Protein AF-A0A0F9B1R6-F1 (afdb_monomer)

Organism: NCBI:txid412755

Solvent-accessible surface area (backbone atoms only — not comparable to full-atom values): 10245 Å² total; per-residue (Å²): 134,84,74,76,74,78,61,72,72,44,78,43,83,47,59,69,90,78,43,87,62,53,92,76,53,67,37,62,63,54,43,52,54,54,55,67,49,44,84,74,48,79,52,75,74,44,50,59,52,44,52,51,50,72,71,63,63,62,44,59,60,48,50,68,72,76,53,74,56,66,50,75,44,54,91,64,83,88,82,88,84,86,86,68,72,47,77,44,60,29,32,85,56,77,46,97,63,19,71,42,69,44,67,56,86,56,74,66,54,77,77,36,82,86,66,76,53,74,61,56,54,69,79,44,67,86,65,64,96,65,85,42,63,68,34,12,24,61,49,71,65,59,54,49,51,34,63,70,61,69,46,46,34,35,39,32,90,88,72,48,73,49,115

Nearest PDB structures (foldseek):
  6qk4-assembly1_B  TM=5.721E-01  e=3.389E-09  Burkholderia pseudomallei
  3czb-assembly3_B  TM=6.725E-01  e=5.995E-08  Caulobacter vibrioides CB15

Radius of gyration: 23.07 Å; Cα contacts (8 Å, |Δi|>4): 172; chains: 1; bounding box: 46×54×56 Å

Sequence (163 aa):
MITPAAAEVHYTVMDFDQLDGWAEDDHAAAFEVFTNTCGDMKDVDWRALCKLAKDGPDPRQFFELFFRPVLMEDGQDALFTGYFEPELDGDLYPSARFQYPIYAMPPEAEEIRPWLTRREILDGEVMRDRGLEIAWVDDPVELFFLQIQGSGRIRLPDGSYLR

Structure (mmCIF, N/CA/C/O backbone):
data_AF-A0A0F9B1R6-F1
#
_entry.id   AF-A0A0F9B1R6-F1
#
loop_
_atom_site.group_PDB
_atom_site.id
_atom_site.type_symbol
_atom_site.label_atom_id
_atom_site.label_alt_id
_atom_site.label_comp_id
_atom_site.label_asym_id
_atom_site.label_entity_id
_atom_site.label_seq_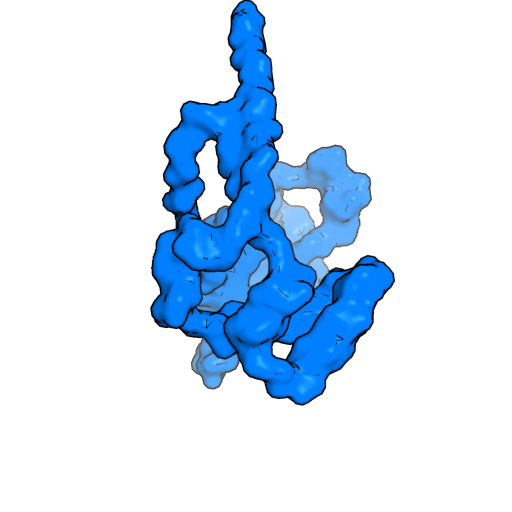id
_atom_site.pdbx_PDB_ins_code
_atom_site.Cartn_x
_atom_site.Cartn_y
_atom_site.Cartn_z
_atom_site.occupancy
_atom_site.B_iso_or_equiv
_atom_site.auth_seq_id
_atom_site.auth_comp_id
_atom_site.auth_asym_id
_atom_site.auth_atom_id
_atom_site.pdbx_PDB_model_num
ATOM 1 N N . MET A 1 1 ? 4.311 38.072 5.234 1.00 39.00 1 MET A N 1
ATOM 2 C CA . MET A 1 1 ? 3.471 36.870 5.080 1.00 39.00 1 MET A CA 1
ATOM 3 C C . MET A 1 1 ? 3.354 36.259 6.459 1.00 39.00 1 MET A C 1
ATOM 5 O O . MET A 1 1 ? 4.386 36.044 7.078 1.00 39.00 1 MET A O 1
ATOM 9 N N . ILE A 1 2 ? 2.140 36.134 6.989 1.00 41.34 2 ILE A N 1
ATOM 10 C CA . ILE A 1 2 ? 1.907 35.550 8.312 1.00 41.34 2 ILE A CA 1
ATOM 11 C C . ILE A 1 2 ? 1.861 34.043 8.087 1.00 41.34 2 ILE A C 1
ATOM 13 O O . ILE A 1 2 ? 0.962 33.561 7.404 1.00 41.34 2 ILE A O 1
ATOM 17 N N . THR A 1 3 ? 2.865 33.321 8.575 1.00 45.66 3 THR A N 1
ATOM 18 C CA . THR A 1 3 ? 2.796 31.864 8.698 1.00 45.66 3 THR A CA 1
ATOM 19 C C . THR A 1 3 ? 1.579 31.562 9.571 1.00 45.66 3 THR A C 1
ATOM 21 O O . THR A 1 3 ? 1.527 32.107 10.678 1.00 45.66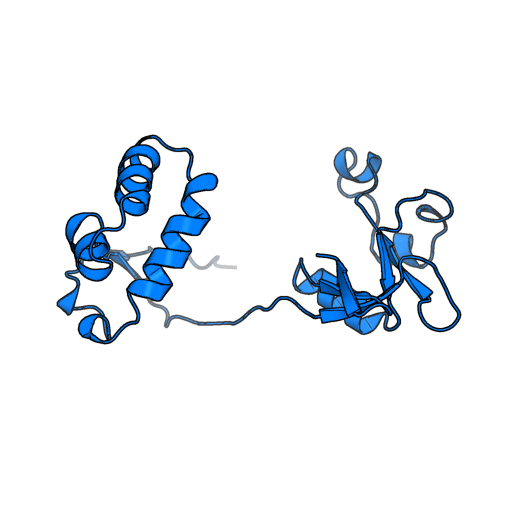 3 THR A O 1
ATOM 24 N N . PRO A 1 4 ? 0.579 30.784 9.121 1.00 51.38 4 PRO A N 1
ATOM 25 C CA . PRO A 1 4 ? -0.444 30.330 10.046 1.00 51.38 4 PRO A CA 1
ATOM 26 C C . PRO A 1 4 ? 0.282 29.558 11.148 1.00 51.38 4 PRO A C 1
ATOM 28 O O . PRO A 1 4 ? 1.113 28.693 10.863 1.00 51.38 4 PRO A O 1
ATOM 31 N N . ALA A 1 5 ? 0.050 29.944 12.402 1.00 58.66 5 ALA A N 1
ATOM 32 C CA . ALA A 1 5 ? 0.453 29.112 13.521 1.00 58.66 5 ALA A CA 1
ATOM 33 C C . ALA A 1 5 ? -0.170 27.733 13.277 1.00 58.66 5 ALA A C 1
ATOM 35 O O . ALA A 1 5 ? -1.358 27.659 12.959 1.00 58.66 5 ALA A O 1
ATOM 36 N N . ALA A 1 6 ? 0.635 26.671 13.341 1.00 61.94 6 ALA A N 1
ATOM 37 C CA . ALA A 1 6 ? 0.091 25.321 13.354 1.00 61.94 6 ALA A CA 1
ATOM 38 C C . ALA A 1 6 ? -0.971 25.282 14.460 1.00 61.94 6 ALA A C 1
ATOM 40 O O . ALA A 1 6 ? -0.685 25.713 15.580 1.00 61.94 6 ALA A O 1
ATOM 41 N N . ALA A 1 7 ? -2.196 24.885 14.120 1.00 66.44 7 ALA A N 1
ATOM 42 C CA . ALA A 1 7 ? -3.252 24.770 15.111 1.00 66.44 7 ALA A CA 1
ATOM 43 C C . ALA A 1 7 ? -2.779 23.816 16.219 1.00 66.44 7 ALA A C 1
ATOM 45 O O . ALA A 1 7 ? -2.149 22.794 15.935 1.00 66.44 7 ALA A O 1
ATOM 46 N N . GLU A 1 8 ? -2.998 24.190 17.480 1.00 82.62 8 GLU A N 1
ATOM 47 C CA . GLU A 1 8 ? -2.668 23.311 18.599 1.00 82.62 8 GLU A CA 1
ATOM 48 C C . GLU A 1 8 ? -3.573 22.079 18.531 1.00 82.62 8 GLU A C 1
ATOM 50 O O . GLU A 1 8 ? -4.794 22.205 18.479 1.00 82.62 8 GLU A O 1
ATOM 55 N N . VAL A 1 9 ? -2.970 20.888 18.512 1.00 91.62 9 VAL A N 1
ATOM 56 C CA . VAL A 1 9 ? -3.726 19.633 18.544 1.00 91.62 9 VAL A CA 1
ATOM 57 C C . VAL A 1 9 ? -4.216 19.404 19.970 1.00 91.62 9 VAL A C 1
ATOM 59 O O . VAL A 1 9 ? -3.416 19.288 20.904 1.00 91.62 9 VAL A O 1
ATOM 62 N N . HIS A 1 10 ? -5.528 19.331 20.136 1.00 94.00 10 HIS A N 1
ATOM 63 C CA . HIS A 1 10 ? -6.201 18.981 21.374 1.00 94.00 10 HIS A CA 1
ATOM 64 C C . HIS A 1 10 ? -6.415 17.468 21.449 1.00 94.00 10 HIS A C 1
ATOM 66 O O . HIS A 1 10 ? -6.787 16.832 20.465 1.00 94.00 10 HIS A O 1
ATOM 72 N N . TYR A 1 11 ? -6.170 16.897 22.631 1.00 95.88 11 TYR A N 1
ATOM 73 C CA . TYR A 1 11 ? -6.288 15.464 22.892 1.00 95.88 11 TYR A CA 1
ATOM 74 C C . TYR A 1 11 ? -7.325 15.224 23.982 1.00 95.88 11 TYR A C 1
ATOM 76 O O . TYR A 1 11 ? -7.177 15.730 25.098 1.00 95.88 11 TYR A O 1
ATOM 84 N N . THR A 1 12 ? -8.325 14.404 23.682 1.00 96.44 12 THR A N 1
ATOM 85 C CA . THR A 1 12 ? -9.379 14.027 24.625 1.00 96.44 12 THR A CA 1
ATOM 86 C C . THR A 1 12 ? -9.395 12.515 24.778 1.00 96.44 12 THR A C 1
ATOM 88 O O . THR A 1 12 ? -9.569 11.780 23.812 1.00 96.44 12 THR A O 1
ATOM 91 N N . VAL A 1 13 ? -9.200 12.037 26.005 1.00 97.19 13 VAL A N 1
ATOM 92 C CA . VAL A 1 13 ? -9.382 10.620 26.337 1.00 97.19 13 VAL A CA 1
ATOM 93 C C . VAL A 1 13 ? -10.871 10.285 26.272 1.00 97.19 13 VAL A C 1
ATOM 95 O O . VAL A 1 13 ? -11.668 10.995 26.883 1.00 97.19 13 VAL A O 1
ATOM 98 N N . MET A 1 14 ? -11.218 9.204 25.576 1.00 97.19 14 MET A N 1
ATOM 99 C CA . MET A 1 14 ? -12.595 8.736 25.414 1.00 97.19 14 MET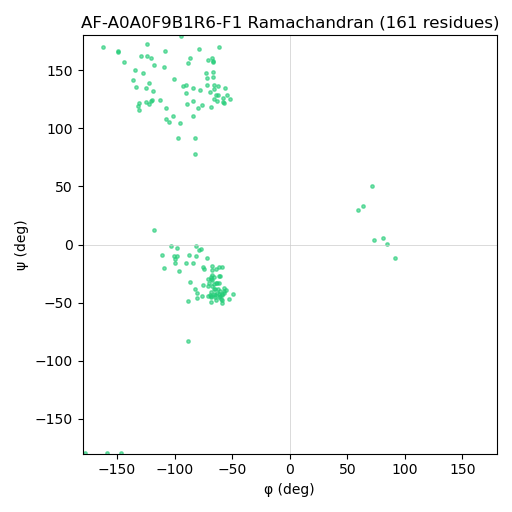 A CA 1
ATOM 100 C C . MET A 1 14 ? -12.780 7.319 25.958 1.00 97.19 14 MET A C 1
ATOM 102 O O . MET A 1 14 ? -11.821 6.553 26.090 1.00 97.19 14 MET A O 1
ATOM 106 N N . ASP A 1 15 ? -14.036 6.981 26.223 1.00 97.31 15 ASP A N 1
ATOM 107 C CA . ASP A 1 15 ? -14.507 5.615 26.409 1.00 97.31 15 ASP A CA 1
ATOM 108 C C . ASP A 1 15 ? -14.924 5.005 25.057 1.00 97.31 15 ASP A C 1
ATOM 110 O O . ASP A 1 15 ? -15.247 5.710 24.099 1.00 97.31 15 ASP A O 1
ATOM 114 N N . PHE A 1 16 ? -14.905 3.674 24.959 1.00 97.56 16 PHE A N 1
ATOM 115 C CA . PHE A 1 16 ? -15.225 2.967 23.712 1.00 97.56 16 PHE A CA 1
ATOM 116 C C . PHE A 1 16 ? -16.686 3.124 23.269 1.00 97.56 16 PHE A C 1
ATOM 118 O O . PHE A 1 16 ? -16.967 3.081 22.077 1.00 97.56 16 PHE A O 1
ATOM 125 N N . ASP A 1 17 ? -17.621 3.342 24.196 1.00 96.31 17 ASP A N 1
ATOM 126 C CA . ASP A 1 17 ? -19.034 3.584 23.873 1.00 96.31 17 ASP A CA 1
ATOM 127 C C . ASP A 1 17 ? -19.289 4.968 23.250 1.00 96.31 17 ASP A C 1
ATOM 129 O O . ASP A 1 17 ? -20.365 5.213 22.704 1.00 96.31 17 ASP A O 1
ATOM 133 N N . GLN A 1 18 ? -18.296 5.859 23.30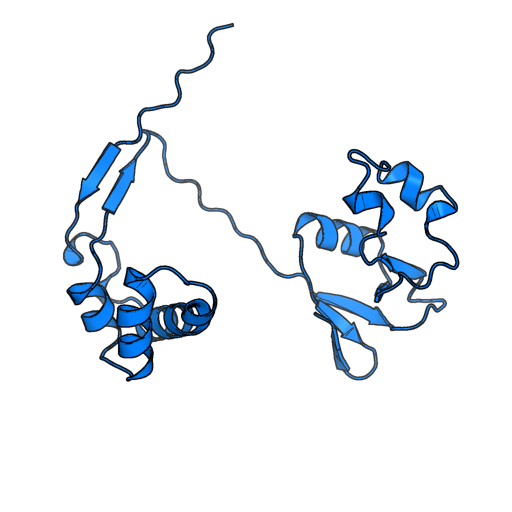0 1.00 97.31 18 GLN A N 1
ATOM 134 C CA . GLN A 1 18 ? -18.328 7.167 22.655 1.00 97.31 18 GLN A CA 1
ATOM 135 C C . GLN A 1 18 ? -17.830 7.119 21.202 1.00 97.31 18 GLN A C 1
ATOM 137 O O . GLN A 1 18 ? -17.926 8.125 20.498 1.00 97.31 18 GLN A O 1
ATOM 142 N N . LEU A 1 19 ? -17.274 5.987 20.756 1.00 96.81 19 LEU A N 1
ATOM 143 C CA . LEU A 1 19 ? -16.851 5.786 19.375 1.00 96.81 19 LEU A CA 1
ATOM 144 C C . LEU A 1 19 ? -18.046 5.352 18.521 1.00 96.81 19 LEU A C 1
ATOM 146 O O . LEU A 1 19 ? -18.692 4.338 18.793 1.00 96.81 19 LEU A O 1
ATOM 150 N N . ASP A 1 20 ? -18.318 6.116 17.467 1.00 95.75 20 ASP A N 1
ATOM 151 C CA . ASP A 1 20 ? -19.395 5.806 16.530 1.00 95.75 20 ASP A CA 1
ATOM 152 C C . ASP A 1 20 ? -19.142 4.462 15.825 1.00 95.75 20 ASP A C 1
ATOM 154 O O . ASP A 1 20 ? -18.055 4.219 15.301 1.00 95.75 20 ASP A O 1
ATOM 158 N N . GLY A 1 21 ? -20.141 3.577 15.847 1.00 97.06 21 GLY A N 1
ATOM 159 C CA . GLY A 1 21 ? -20.079 2.239 15.250 1.00 97.06 21 GLY A CA 1
ATOM 160 C C . GLY A 1 21 ? -19.229 1.200 15.991 1.00 97.06 21 GLY A C 1
ATOM 161 O O . GLY A 1 21 ? -19.119 0.077 15.501 1.00 97.06 21 GLY A O 1
ATOM 162 N N . TRP A 1 22 ? -18.651 1.517 17.162 1.00 97.94 22 TRP A N 1
ATOM 163 C CA . TRP A 1 22 ? -17.781 0.570 17.878 1.00 97.94 22 TRP A CA 1
ATOM 164 C C . TRP A 1 22 ? -18.471 -0.752 18.189 1.00 97.94 22 TRP A C 1
ATOM 166 O O . TRP A 1 22 ? -17.867 -1.801 18.040 1.00 97.94 22 TRP A O 1
ATOM 176 N N . ALA A 1 23 ? -19.733 -0.746 18.621 1.00 97.25 23 ALA A N 1
ATOM 177 C CA . ALA A 1 23 ? -20.393 -1.982 19.032 1.00 97.25 23 ALA A CA 1
ATOM 178 C C . ALA A 1 23 ? -20.643 -2.955 17.864 1.00 97.25 23 ALA A C 1
ATOM 180 O O . ALA A 1 23 ? -20.732 -4.163 18.101 1.00 97.25 23 ALA A O 1
ATOM 181 N N . GLU A 1 24 ? -20.753 -2.431 16.643 1.00 97.75 24 GLU A N 1
ATOM 182 C CA . GLU A 1 24 ? -21.100 -3.148 15.417 1.00 97.75 24 GLU A CA 1
ATOM 183 C C . GLU A 1 24 ? -19.891 -3.499 14.534 1.00 97.75 24 GLU A C 1
ATOM 185 O O . GLU A 1 24 ? -20.057 -4.253 13.574 1.00 97.75 24 GLU A O 1
ATOM 190 N N . ASP A 1 25 ? -18.701 -2.971 14.836 1.00 97.75 25 ASP A N 1
ATOM 191 C CA . ASP A 1 25 ? -17.508 -3.137 14.001 1.00 97.75 25 ASP A CA 1
ATOM 192 C C . ASP A 1 25 ? -16.990 -4.592 13.948 1.00 97.75 25 ASP A C 1
ATOM 194 O O . ASP A 1 25 ? -17.210 -5.412 14.853 1.00 97.75 25 ASP A O 1
ATOM 198 N N . ASP A 1 26 ? -16.246 -4.920 12.889 1.00 98.31 26 ASP A N 1
ATOM 19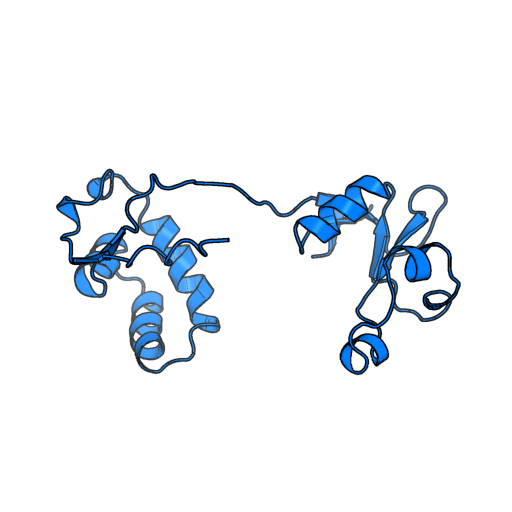9 C CA . ASP A 1 26 ? -15.582 -6.215 12.725 1.00 98.31 26 ASP A CA 1
ATOM 200 C C . ASP A 1 26 ? -14.249 -6.246 13.485 1.00 98.31 26 ASP A C 1
ATOM 202 O O . ASP A 1 26 ? -13.145 -6.144 12.940 1.00 98.31 26 ASP A O 1
ATOM 206 N N . HIS A 1 27 ? -14.362 -6.431 14.797 1.00 98.50 27 HIS A N 1
ATOM 207 C CA . HIS A 1 27 ? -13.208 -6.521 15.683 1.00 98.50 27 HIS A CA 1
ATOM 208 C C . HIS A 1 27 ? -12.301 -7.705 15.338 1.00 98.50 27 HIS A C 1
ATOM 210 O O . HIS A 1 27 ? -11.104 -7.646 15.617 1.00 98.50 27 HIS A O 1
ATOM 216 N N . ALA A 1 28 ? -12.839 -8.778 14.746 1.00 98.31 28 ALA A N 1
ATOM 217 C CA . ALA A 1 28 ? -12.039 -9.931 14.353 1.00 98.31 28 ALA A CA 1
ATOM 218 C C . ALA A 1 28 ? -11.100 -9.567 13.195 1.00 98.31 28 ALA A C 1
ATOM 220 O O . ALA A 1 28 ? -9.907 -9.865 13.276 1.00 98.31 28 ALA A O 1
ATOM 221 N N . ALA A 1 29 ? -11.600 -8.852 12.182 1.00 98.31 29 ALA A N 1
ATOM 222 C CA . ALA A 1 29 ? -10.776 -8.330 11.094 1.00 98.31 29 ALA A CA 1
ATOM 223 C C . ALA A 1 29 ? -9.711 -7.340 11.602 1.00 98.31 29 ALA A C 1
ATOM 225 O O . ALA A 1 29 ? -8.534 -7.459 11.255 1.00 98.31 29 ALA A O 1
ATOM 226 N N . ALA A 1 30 ? -10.083 -6.402 12.482 1.00 97.88 30 ALA A N 1
ATOM 227 C CA . ALA A 1 30 ? -9.127 -5.465 13.082 1.00 97.88 30 ALA A CA 1
ATOM 228 C C . ALA A 1 30 ? -8.029 -6.187 13.887 1.00 97.88 30 ALA A C 1
ATOM 230 O O . ALA A 1 30 ? -6.848 -5.832 13.825 1.00 97.88 30 ALA A O 1
ATOM 231 N N . PHE A 1 31 ? -8.401 -7.235 14.623 1.00 98.19 31 PHE A N 1
ATOM 232 C CA . PHE A 1 31 ? -7.482 -8.029 15.431 1.00 98.19 31 PHE A CA 1
ATOM 233 C C . PHE A 1 31 ? -6.539 -8.905 14.598 1.00 98.19 31 PHE A C 1
ATOM 235 O O . PHE A 1 31 ? -5.362 -9.048 14.948 1.00 98.19 31 PHE A O 1
ATOM 242 N N . GLU A 1 32 ? -7.012 -9.451 13.476 1.00 98.06 32 GLU A N 1
ATOM 243 C CA . GLU A 1 32 ? -6.160 -10.136 12.501 1.00 98.06 32 GLU A CA 1
ATOM 244 C C . GLU A 1 32 ? -5.078 -9.184 11.973 1.00 98.06 32 GLU A C 1
ATOM 246 O O . GLU A 1 32 ? -3.888 -9.513 12.009 1.00 98.06 32 GLU A O 1
ATOM 251 N N . VAL A 1 33 ? -5.465 -7.967 11.570 1.00 97.06 33 VAL A N 1
ATOM 252 C CA . VAL A 1 33 ? -4.524 -6.933 11.111 1.00 97.06 33 VAL A CA 1
ATOM 253 C C . VAL A 1 33 ? -3.516 -6.574 12.205 1.00 97.06 33 VAL A C 1
ATOM 255 O O . VAL A 1 33 ? -2.314 -6.562 11.941 1.00 97.06 33 VAL A O 1
ATOM 258 N N . PHE A 1 34 ? -3.970 -6.345 13.441 1.00 97.19 34 PHE A N 1
ATOM 259 C CA . PHE A 1 34 ? -3.083 -6.065 14.576 1.00 97.19 34 PHE A CA 1
ATOM 260 C C . PHE A 1 34 ? -2.080 -7.205 14.829 1.00 97.19 34 PHE A C 1
ATOM 262 O O . PHE A 1 34 ? -0.891 -6.980 15.059 1.00 97.19 34 PHE A O 1
ATOM 269 N N . THR A 1 35 ? -2.535 -8.454 14.756 1.00 96.88 35 THR A N 1
ATOM 270 C CA . THR A 1 35 ? -1.672 -9.623 14.967 1.00 96.88 35 THR A CA 1
ATOM 271 C C . THR A 1 35 ? -0.640 -9.772 13.846 1.00 96.88 35 THR A C 1
ATOM 273 O O . THR A 1 35 ? 0.508 -10.138 14.114 1.00 96.88 35 THR A O 1
ATOM 276 N N . ASN A 1 36 ? -1.008 -9.436 12.607 1.00 95.75 36 ASN A N 1
ATOM 277 C CA . ASN A 1 36 ? -0.101 -9.445 11.459 1.00 95.75 36 ASN A CA 1
ATOM 278 C C . ASN A 1 36 ? 1.014 -8.391 11.584 1.00 95.75 36 ASN A C 1
ATOM 280 O O . ASN A 1 36 ? 2.151 -8.665 11.201 1.00 95.75 36 ASN A O 1
ATOM 284 N N . THR A 1 37 ? 0.741 -7.229 12.186 1.00 95.50 37 THR A N 1
ATOM 285 C CA . THR A 1 37 ? 1.742 -6.158 12.378 1.00 95.50 37 THR A CA 1
ATOM 286 C C . THR A 1 37 ? 2.660 -6.378 13.583 1.00 95.50 37 THR A C 1
ATOM 288 O O . THR A 1 37 ? 3.690 -5.716 13.720 1.00 95.50 37 THR A O 1
ATOM 291 N N . CYS A 1 38 ? 2.366 -7.352 14.450 1.00 95.38 38 CYS A N 1
ATOM 292 C CA . CYS A 1 38 ? 3.176 -7.643 15.636 1.00 95.38 38 CYS A CA 1
ATOM 293 C C . CYS A 1 38 ? 4.643 -8.011 15.357 1.00 95.38 38 CYS A C 1
ATOM 295 O O . CYS A 1 38 ? 5.463 -7.957 16.272 1.00 95.38 38 CYS A O 1
ATOM 297 N N . GLY A 1 39 ? 4.992 -8.415 14.130 1.00 91.38 39 GLY A N 1
ATOM 298 C CA . GLY A 1 39 ? 6.389 -8.632 13.730 1.00 91.38 39 GLY A CA 1
ATOM 299 C C . GLY A 1 39 ? 7.214 -7.341 13.649 1.00 91.38 39 GLY A C 1
ATOM 300 O O . GLY A 1 39 ? 8.424 -7.367 13.892 1.00 91.38 39 GLY A O 1
ATOM 301 N N . ASP A 1 40 ? 6.554 -6.216 13.371 1.00 93.81 40 ASP A N 1
ATOM 302 C CA . ASP A 1 40 ? 7.190 -4.921 13.119 1.00 93.81 40 ASP A CA 1
ATOM 303 C C . ASP A 1 40 ? 7.250 -4.035 14.372 1.00 93.81 40 ASP A C 1
ATOM 305 O O . ASP A 1 40 ? 8.131 -3.180 14.498 1.00 93.81 40 ASP A O 1
ATOM 309 N N . MET A 1 41 ? 6.369 -4.279 15.347 1.00 93.56 41 MET A N 1
ATOM 310 C CA . MET A 1 41 ? 6.293 -3.539 16.610 1.00 93.56 41 MET A CA 1
ATOM 311 C C . MET A 1 41 ? 7.315 -4.056 17.637 1.00 93.56 41 MET A C 1
ATOM 313 O O . MET A 1 41 ? 7.066 -4.991 18.400 1.00 93.56 41 MET A O 1
ATOM 317 N N . LYS A 1 42 ? 8.511 -3.455 17.647 1.00 89.62 42 LYS A N 1
ATOM 318 C CA . LYS A 1 42 ? 9.683 -3.978 18.384 1.00 89.62 42 LYS A CA 1
ATOM 319 C C . LYS A 1 42 ? 9.835 -3.483 19.825 1.00 89.62 42 LYS A C 1
ATOM 321 O O . LYS A 1 42 ? 10.613 -4.102 20.573 1.00 89.62 42 LYS A O 1
ATOM 326 N N . ASP A 1 43 ? 9.139 -2.409 20.200 1.00 93.31 43 ASP A N 1
ATOM 327 C CA . ASP A 1 43 ? 9.243 -1.810 21.536 1.00 93.31 43 ASP A CA 1
ATOM 328 C C . ASP A 1 43 ? 8.705 -2.739 22.626 1.00 93.31 43 ASP A C 1
ATOM 330 O O . ASP A 1 43 ? 7.948 -3.679 22.375 1.00 93.31 43 ASP A O 1
ATOM 334 N N . VAL A 1 44 ? 9.152 -2.504 23.861 1.00 89.69 44 VAL A N 1
ATOM 335 C CA . VAL A 1 44 ? 8.930 -3.434 24.975 1.00 89.69 44 VAL A CA 1
ATOM 336 C C . VAL A 1 44 ? 7.447 -3.628 25.295 1.00 89.69 44 VAL A C 1
ATOM 338 O O . VAL A 1 44 ? 7.033 -4.763 25.538 1.00 89.69 44 VAL A O 1
ATOM 341 N N . ASP A 1 45 ? 6.657 -2.557 25.215 1.00 88.56 45 ASP A N 1
ATOM 342 C CA . ASP A 1 45 ? 5.226 -2.570 25.529 1.00 88.56 45 ASP A CA 1
ATOM 343 C C . ASP A 1 45 ? 4.450 -3.443 24.530 1.00 88.56 45 ASP A C 1
ATOM 345 O O . ASP A 1 45 ? 3.595 -4.244 24.916 1.00 88.56 45 ASP A O 1
ATOM 349 N N . TRP A 1 46 ? 4.840 -3.404 23.252 1.00 95.44 46 TRP A N 1
ATOM 350 C CA . TRP A 1 46 ? 4.226 -4.214 22.202 1.00 95.44 46 TRP A CA 1
ATOM 351 C C . TRP A 1 46 ? 4.546 -5.698 22.327 1.00 95.44 46 TRP A C 1
ATOM 353 O O . TRP A 1 46 ? 3.697 -6.525 22.020 1.00 95.44 46 TRP A O 1
ATOM 363 N N . ARG A 1 47 ? 5.731 -6.083 22.819 1.00 92.12 47 ARG A N 1
ATOM 364 C CA . ARG A 1 47 ? 6.117 -7.507 22.903 1.00 92.12 47 ARG A CA 1
ATOM 365 C C . ARG A 1 47 ? 5.174 -8.326 23.777 1.00 92.12 47 ARG A C 1
ATOM 367 O O . ARG A 1 47 ? 4.823 -9.447 23.408 1.00 92.12 47 ARG A O 1
ATOM 374 N N . ALA A 1 48 ? 4.797 -7.792 24.939 1.00 91.69 48 ALA A N 1
ATOM 375 C CA . ALA A 1 48 ? 3.888 -8.476 25.854 1.00 91.69 48 ALA A CA 1
ATOM 376 C C . ALA A 1 48 ? 2.477 -8.563 25.259 1.00 91.69 48 ALA A C 1
ATOM 378 O O . ALA A 1 48 ? 1.877 -9.639 25.248 1.00 91.69 48 ALA A O 1
ATOM 379 N N . LEU A 1 49 ? 1.996 -7.454 24.698 1.00 94.88 49 LEU A N 1
ATOM 380 C CA . LEU A 1 49 ? 0.669 -7.362 24.105 1.00 94.88 49 LEU A CA 1
ATOM 381 C C . LEU A 1 49 ? 0.525 -8.248 22.859 1.00 94.88 49 LEU A C 1
ATOM 383 O O . LEU A 1 49 ? -0.445 -8.984 22.728 1.00 94.88 49 LEU A O 1
ATOM 387 N N . CYS A 1 50 ? 1.535 -8.269 21.994 1.00 96.31 50 CYS A N 1
ATOM 388 C CA . CYS A 1 50 ? 1.585 -9.125 20.813 1.00 96.31 50 CYS A CA 1
ATOM 389 C C . CYS A 1 50 ? 1.708 -10.609 21.138 1.00 96.31 50 CYS A C 1
ATOM 391 O O . CYS A 1 50 ? 1.235 -11.448 20.374 1.00 96.31 50 CYS A O 1
ATOM 393 N N . LYS A 1 51 ? 2.352 -10.959 22.256 1.00 93.75 51 LYS A N 1
ATOM 394 C CA . LYS A 1 51 ? 2.334 -12.340 22.735 1.00 93.75 51 LYS A CA 1
ATOM 395 C C . LYS A 1 51 ? 0.911 -12.745 23.118 1.00 93.75 51 LYS A C 1
ATOM 397 O O . LYS A 1 51 ? 0.463 -13.788 22.666 1.00 93.75 51 LYS A O 1
ATOM 402 N N . LEU A 1 52 ? 0.216 -11.903 23.884 1.00 94.19 52 LEU A N 1
ATOM 403 C CA . LEU A 1 52 ? -1.173 -12.151 24.264 1.00 94.19 52 LEU A CA 1
ATOM 404 C C . LEU A 1 52 ? -2.096 -12.214 23.042 1.00 94.19 52 LEU A C 1
ATOM 406 O O . LEU A 1 52 ? -2.932 -13.104 22.966 1.00 94.19 52 LEU A O 1
ATOM 410 N N . ALA A 1 53 ? -1.926 -11.316 22.070 1.00 96.38 53 ALA A N 1
ATOM 411 C CA . ALA A 1 53 ? -2.729 -11.326 20.850 1.00 96.38 53 ALA A CA 1
ATOM 412 C C . ALA A 1 53 ? -2.617 -12.672 20.104 1.00 96.38 53 ALA A C 1
ATOM 414 O O . ALA A 1 53 ? -3.610 -13.246 19.666 1.00 96.38 53 ALA A O 1
ATOM 415 N N . LYS A 1 54 ? -1.414 -13.254 20.047 1.00 94.88 54 LYS A N 1
ATOM 416 C CA . LYS A 1 54 ? -1.188 -14.566 19.418 1.00 94.88 54 LYS A CA 1
ATOM 417 C C . LYS A 1 54 ? -1.843 -15.740 20.153 1.00 94.88 54 LYS A C 1
ATOM 419 O O . LYS A 1 54 ? -2.024 -16.784 19.534 1.00 94.88 54 LYS A O 1
ATOM 424 N N . ASP A 1 55 ? -2.214 -15.577 21.423 1.00 95.81 55 ASP A N 1
ATOM 425 C CA . ASP A 1 55 ? -2.959 -16.591 22.181 1.00 95.81 55 ASP A CA 1
ATOM 426 C C . ASP A 1 55 ? -4.467 -16.595 21.830 1.00 95.81 55 ASP A C 1
ATOM 428 O O . ASP A 1 55 ? -5.201 -17.471 22.287 1.00 95.81 55 ASP A O 1
ATOM 432 N N . GLY A 1 56 ? -4.929 -15.654 20.994 1.00 95.12 56 GLY A N 1
ATOM 433 C CA . GLY A 1 56 ? -6.291 -15.601 20.450 1.00 95.12 56 GLY A CA 1
ATOM 434 C C . GLY A 1 56 ? -7.397 -15.220 21.450 1.00 95.12 56 GLY A C 1
ATOM 435 O O . GLY A 1 56 ? -8.388 -15.947 21.532 1.00 95.12 56 GLY A O 1
ATOM 436 N N . PRO A 1 57 ? -7.261 -14.127 22.230 1.00 97.56 57 PRO A N 1
ATOM 437 C CA . PRO A 1 57 ? -8.339 -13.601 23.068 1.00 97.56 57 PRO A CA 1
ATOM 438 C C . PRO A 1 57 ? -9.560 -13.160 22.246 1.00 97.56 57 PRO A C 1
ATOM 440 O O . PRO A 1 57 ? -9.498 -13.036 21.024 1.00 97.56 57 PRO A O 1
ATOM 443 N N . ASP A 1 58 ? -10.664 -12.867 22.939 1.00 98.19 58 ASP A N 1
ATOM 444 C CA . ASP A 1 58 ? -11.807 -12.193 22.320 1.00 98.19 58 ASP A CA 1
ATOM 445 C C . ASP A 1 58 ? -11.365 -10.832 21.734 1.00 98.19 58 ASP A C 1
ATOM 447 O O . ASP A 1 58 ? -10.831 -10.005 22.483 1.00 98.19 58 ASP A O 1
ATOM 451 N N . PRO A 1 59 ? -11.557 -10.583 20.422 1.00 98.31 59 PRO A N 1
ATOM 452 C CA . PRO A 1 59 ? -11.026 -9.395 19.756 1.00 98.31 59 PRO A CA 1
ATOM 453 C C . PRO A 1 59 ? -11.511 -8.067 20.339 1.00 98.31 59 PRO A C 1
ATOM 455 O O . PRO A 1 59 ? -10.719 -7.146 20.540 1.00 98.31 59 PRO A O 1
ATOM 458 N N . ARG A 1 60 ? -12.807 -7.964 20.651 1.00 98.25 60 ARG A N 1
ATOM 459 C CA . ARG A 1 60 ? -13.385 -6.735 21.198 1.00 98.25 60 ARG A CA 1
ATOM 460 C C . ARG A 1 60 ? -12.865 -6.471 22.607 1.00 98.25 60 ARG A C 1
ATOM 462 O O . ARG A 1 60 ? -12.363 -5.382 22.877 1.00 98.25 60 ARG A O 1
ATOM 469 N N . GLN A 1 61 ? -12.905 -7.478 23.482 1.00 97.88 61 GLN A N 1
ATOM 470 C CA . GLN A 1 61 ? -12.373 -7.354 24.843 1.00 97.88 61 GLN A CA 1
ATOM 471 C C . GLN A 1 61 ? -10.872 -7.061 24.852 1.00 97.88 61 GLN A C 1
ATOM 473 O O . GLN A 1 61 ? -10.398 -6.349 25.733 1.00 97.88 61 GLN A O 1
ATOM 478 N N . PHE A 1 62 ? -10.111 -7.581 23.887 1.00 98.06 62 PHE A N 1
ATOM 479 C CA . PHE A 1 62 ? -8.692 -7.268 23.758 1.00 98.06 62 PHE A CA 1
ATOM 480 C C . PHE A 1 62 ? -8.466 -5.763 23.571 1.00 98.06 62 PHE A C 1
ATOM 482 O O . PHE A 1 62 ? -7.692 -5.161 24.317 1.00 98.06 62 PHE A O 1
ATOM 489 N N . PHE A 1 63 ? -9.169 -5.128 22.633 1.00 98.19 63 PHE A N 1
ATOM 490 C CA . PHE A 1 63 ? -9.040 -3.684 22.452 1.00 98.19 63 PHE A CA 1
ATOM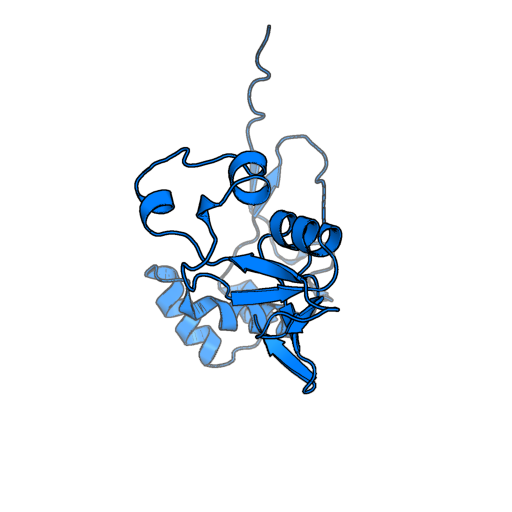 491 C C . PHE A 1 63 ? -9.550 -2.904 23.674 1.00 98.19 63 PHE A C 1
ATOM 493 O O . PHE A 1 63 ? -8.845 -2.016 24.153 1.00 98.19 63 PHE A O 1
ATOM 500 N N . GLU A 1 64 ? -10.699 -3.290 24.241 1.00 98.06 64 GLU A N 1
ATOM 501 C CA . GLU A 1 64 ? -11.296 -2.616 25.406 1.00 98.06 64 GLU A CA 1
ATOM 502 C C . GLU A 1 64 ? -10.424 -2.679 26.674 1.00 98.06 64 GLU A C 1
ATOM 504 O O . GLU A 1 64 ? -10.417 -1.740 27.471 1.00 98.06 64 GLU A O 1
ATOM 509 N N . LEU A 1 65 ? -9.666 -3.765 26.873 1.00 97.00 65 LEU A N 1
ATOM 510 C CA . LEU A 1 65 ? -8.826 -3.955 28.062 1.00 97.00 65 LEU A CA 1
ATOM 511 C C . LEU A 1 65 ? -7.428 -3.341 27.937 1.00 97.00 65 LEU A C 1
ATOM 513 O O . LEU A 1 65 ? -6.856 -2.935 28.952 1.00 97.00 65 LEU A O 1
ATOM 517 N N . PHE A 1 66 ? -6.852 -3.317 26.732 1.00 96.69 66 PHE A N 1
ATOM 518 C CA . PHE A 1 66 ? -5.438 -2.969 26.536 1.00 96.69 66 PHE A CA 1
ATOM 519 C C . PHE A 1 66 ? -5.205 -1.629 25.839 1.00 96.69 66 PHE A C 1
ATOM 521 O O . PHE A 1 66 ? -4.068 -1.157 25.820 1.00 96.69 66 PHE A O 1
ATOM 528 N N . PHE A 1 67 ? -6.252 -0.994 25.310 1.00 97.00 67 PHE A N 1
ATOM 529 C CA . PHE A 1 67 ? -6.155 0.293 24.632 1.00 97.00 67 PHE A CA 1
ATOM 530 C C . PHE A 1 67 ? -7.078 1.326 25.264 1.00 97.00 67 PHE A C 1
ATOM 532 O O . PHE A 1 67 ? -8.007 1.019 26.008 1.00 97.00 67 PHE A O 1
ATOM 539 N N . ARG A 1 68 ? -6.787 2.590 24.967 1.00 97.19 68 ARG A N 1
ATOM 540 C CA . ARG 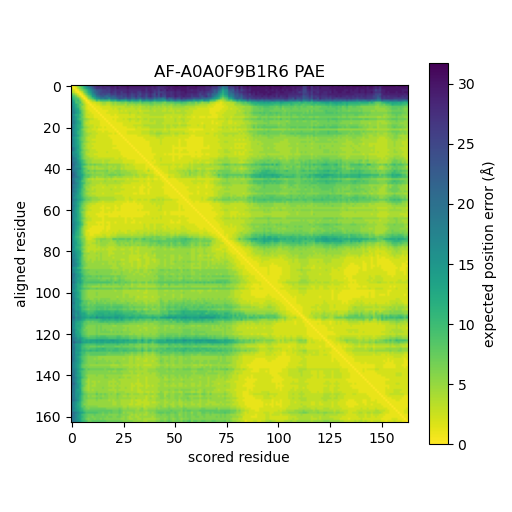A 1 68 ? -7.617 3.721 25.355 1.00 97.19 68 ARG A CA 1
ATOM 541 C C . ARG A 1 68 ? -7.828 4.612 24.137 1.00 97.19 68 ARG A C 1
ATOM 543 O O . ARG A 1 68 ? -6.830 5.107 23.610 1.00 97.19 68 ARG A O 1
ATOM 550 N N . PRO A 1 69 ? -9.074 4.818 23.689 1.00 97.56 69 PRO A N 1
ATOM 551 C CA . PRO A 1 69 ? -9.356 5.740 22.605 1.00 97.56 69 PRO A CA 1
ATOM 552 C C . PRO A 1 69 ? -8.950 7.166 22.987 1.00 97.56 69 PRO A C 1
ATOM 554 O O . PRO A 1 69 ? -9.193 7.628 24.107 1.00 97.56 69 PRO A O 1
ATOM 557 N N . VAL A 1 70 ? -8.308 7.864 22.055 1.00 97.06 70 VAL A N 1
ATOM 558 C CA . VAL A 1 70 ? -7.932 9.271 22.206 1.00 97.06 70 VAL A CA 1
ATOM 559 C C . VAL A 1 70 ? -8.376 10.011 20.954 1.00 97.06 70 VAL A C 1
ATOM 561 O O . VAL A 1 70 ? -7.880 9.735 19.864 1.00 97.06 70 VAL A O 1
ATOM 564 N N . LEU A 1 71 ? -9.302 10.950 21.116 1.00 94.88 71 LEU A N 1
ATOM 565 C CA . LEU A 1 71 ? -9.703 11.876 20.064 1.00 94.88 71 LEU A CA 1
ATOM 566 C C . LEU A 1 71 ? -8.656 12.975 19.924 1.00 94.88 71 LEU A C 1
ATOM 568 O O . LEU A 1 71 ? -8.207 13.544 20.921 1.00 94.88 71 LEU A O 1
ATOM 572 N N . MET A 1 72 ? -8.275 13.247 18.680 1.00 94.19 72 MET A N 1
ATOM 573 C CA . MET A 1 72 ? -7.288 14.252 18.302 1.00 94.19 72 MET A CA 1
ATOM 574 C C . MET A 1 72 ? -7.953 15.275 17.385 1.00 94.19 72 MET A C 1
ATOM 576 O O . MET A 1 72 ? -8.485 14.900 16.343 1.00 94.19 72 MET A O 1
ATOM 580 N N . GLU A 1 73 ? -7.908 16.550 17.759 1.00 94.31 73 GLU A N 1
ATOM 581 C CA . GLU A 1 73 ? -8.589 17.634 17.043 1.00 94.31 73 GLU A CA 1
ATOM 582 C C . GLU A 1 73 ? -7.651 18.825 16.852 1.00 94.31 73 GLU A C 1
ATOM 584 O O . GLU A 1 73 ? -6.976 19.240 17.788 1.00 94.31 73 GLU A O 1
ATOM 589 N N . ASP A 1 74 ? -7.631 19.418 15.661 1.00 93.81 74 ASP A N 1
ATOM 590 C CA . ASP A 1 74 ? -6.870 20.638 15.347 1.00 93.81 74 ASP A CA 1
ATOM 591 C C . ASP A 1 74 ? -7.785 21.809 14.927 1.00 93.81 74 ASP A C 1
ATOM 593 O O . ASP A 1 74 ? -7.332 22.835 14.415 1.00 93.81 74 ASP A O 1
ATOM 597 N N . GLY A 1 75 ? -9.095 21.656 15.147 1.00 91.25 75 GLY A N 1
ATOM 598 C CA . GLY A 1 75 ? -10.122 22.630 14.781 1.00 91.25 75 GLY A CA 1
ATOM 599 C C . GLY A 1 75 ? -10.557 22.591 13.312 1.00 91.25 75 GLY A C 1
ATOM 600 O O . GLY A 1 75 ? -11.344 23.451 12.914 1.00 91.25 75 GLY A O 1
ATOM 601 N N . GLN A 1 76 ? -10.072 21.635 12.510 1.00 92.31 76 GLN A N 1
ATOM 602 C CA . GLN A 1 76 ? -10.530 21.392 11.139 1.00 92.31 76 GLN A CA 1
ATOM 603 C C . GLN A 1 76 ? -11.327 20.085 11.039 1.00 92.31 76 GLN A C 1
ATOM 605 O O . GLN A 1 76 ? -11.112 19.147 11.804 1.00 92.31 76 GLN A O 1
ATOM 610 N N . ASP A 1 77 ? -12.239 20.015 10.066 1.00 91.50 77 ASP A N 1
ATOM 611 C CA . ASP A 1 77 ? -12.939 18.770 9.752 1.00 91.50 77 ASP A CA 1
ATOM 612 C C . ASP A 1 77 ? -11.952 17.728 9.206 1.00 91.50 77 ASP A C 1
ATOM 614 O O . ASP A 1 77 ? -11.105 18.029 8.357 1.00 91.50 77 ASP A O 1
ATOM 618 N N . ALA A 1 78 ? -12.090 16.481 9.658 1.00 91.06 78 ALA A N 1
ATOM 619 C CA . ALA A 1 78 ? -11.245 15.387 9.200 1.00 91.06 78 ALA A CA 1
ATOM 620 C C . ALA A 1 78 ? -11.449 15.110 7.697 1.00 91.06 78 ALA A C 1
ATOM 622 O O . ALA A 1 78 ? -12.569 14.890 7.231 1.00 91.06 78 ALA A O 1
ATOM 623 N N . LEU A 1 79 ? -10.348 15.061 6.940 1.00 93.88 79 LEU A N 1
ATOM 624 C CA . LEU A 1 79 ? -10.340 14.650 5.536 1.00 93.88 79 LEU A CA 1
ATOM 625 C C . LEU A 1 79 ? -9.841 13.209 5.409 1.00 93.88 79 LEU A C 1
ATOM 627 O O . LEU A 1 79 ? -8.651 12.935 5.565 1.00 93.88 79 LEU A O 1
ATOM 631 N N . PHE A 1 80 ? -10.740 12.299 5.045 1.00 94.19 80 PHE A N 1
ATOM 632 C CA . PHE A 1 80 ? -10.385 10.926 4.694 1.00 94.19 80 PHE A CA 1
ATOM 633 C C . PHE A 1 80 ? -10.089 10.815 3.196 1.00 94.19 80 PHE A C 1
ATOM 635 O O . PHE A 1 80 ? -10.872 11.252 2.353 1.00 94.19 80 PHE A O 1
ATOM 642 N N . THR A 1 81 ? -8.951 10.209 2.863 1.00 95.50 81 THR A N 1
ATOM 643 C CA . THR A 1 81 ? -8.549 9.887 1.485 1.00 95.50 81 THR A CA 1
ATOM 644 C C . THR A 1 81 ? -8.270 8.388 1.366 1.00 95.50 81 THR A C 1
ATOM 646 O O . THR A 1 81 ? -8.289 7.673 2.366 1.00 95.50 81 THR A O 1
ATOM 649 N N . GLY A 1 82 ? -8.043 7.895 0.147 1.00 94.75 82 GLY A N 1
ATOM 650 C CA . GLY A 1 82 ? -7.747 6.487 -0.111 1.00 94.75 82 GLY A CA 1
ATOM 651 C C . GLY A 1 82 ? -6.480 6.313 -0.940 1.00 94.75 82 GLY A C 1
ATOM 652 O O . GLY A 1 82 ? -6.178 7.138 -1.802 1.00 94.75 82 GLY A O 1
ATOM 653 N N . TYR A 1 83 ? -5.773 5.216 -0.691 1.00 95.75 83 TYR A N 1
ATOM 654 C CA . TYR A 1 83 ? -4.674 4.713 -1.513 1.00 95.75 83 TYR A CA 1
ATOM 655 C C . TYR A 1 83 ? -4.929 3.235 -1.822 1.00 95.75 83 TYR A C 1
ATOM 657 O O . TYR A 1 83 ? -5.755 2.594 -1.167 1.00 95.75 83 TYR A O 1
ATOM 665 N N . PHE A 1 84 ? -4.251 2.697 -2.832 1.00 95.00 84 PHE A N 1
ATOM 666 C CA . PHE A 1 84 ? -4.376 1.288 -3.198 1.00 95.00 84 PHE A CA 1
ATOM 667 C C . PHE A 1 84 ? -3.073 0.754 -3.790 1.00 95.00 84 PHE A C 1
ATOM 669 O O . PHE A 1 84 ? -2.189 1.517 -4.171 1.00 95.00 84 PHE A O 1
ATOM 676 N N . GLU A 1 85 ? -2.969 -0.570 -3.876 1.00 97.31 85 GLU A N 1
ATOM 677 C CA . GLU A 1 85 ? -1.868 -1.261 -4.544 1.00 97.31 85 GLU A CA 1
ATOM 678 C C . GLU A 1 85 ? -2.297 -1.582 -5.992 1.00 97.31 85 GLU A C 1
ATOM 680 O O . GLU A 1 85 ? -3.138 -2.466 -6.184 1.00 97.31 85 GLU A O 1
ATOM 685 N N . PRO A 1 86 ? -1.811 -0.853 -7.019 1.00 97.12 86 PRO A N 1
ATOM 686 C CA . PRO A 1 86 ? -2.164 -1.111 -8.410 1.00 97.12 86 PRO A CA 1
ATOM 687 C C . PRO A 1 86 ? -1.629 -2.458 -8.893 1.00 97.12 86 PRO A C 1
ATOM 689 O O . PRO A 1 86 ? -0.564 -2.915 -8.480 1.00 97.12 86 PRO A O 1
ATOM 692 N N . GLU A 1 87 ? -2.370 -3.071 -9.811 1.00 97.81 87 GLU A N 1
ATOM 693 C CA . GLU A 1 87 ? -1.987 -4.295 -10.509 1.00 97.81 87 GLU A CA 1
ATOM 694 C C . GLU A 1 87 ? -1.754 -3.976 -11.987 1.00 97.81 87 GLU A C 1
ATOM 696 O O . GLU A 1 87 ? -2.645 -3.423 -12.628 1.00 97.81 87 GLU A O 1
ATOM 701 N N . LEU A 1 88 ? -0.565 -4.297 -12.501 1.00 98.19 88 LEU A N 1
ATOM 702 C CA . LEU A 1 88 ? -0.152 -4.059 -13.888 1.00 98.19 88 LEU A CA 1
ATOM 703 C C . LEU A 1 88 ? 0.139 -5.393 -14.582 1.00 98.19 88 LEU A C 1
ATOM 705 O O . LEU A 1 88 ? 0.538 -6.358 -13.928 1.00 98.19 88 LEU A O 1
ATOM 709 N N . ASP A 1 89 ? 0.019 -5.438 -15.907 1.00 98.44 89 ASP A N 1
ATOM 710 C CA . ASP A 1 89 ? 0.511 -6.566 -16.701 1.00 98.44 89 ASP A CA 1
ATOM 711 C C . ASP A 1 89 ? 2.006 -6.394 -17.011 1.00 98.44 89 ASP A C 1
ATOM 713 O O . ASP A 1 89 ? 2.462 -5.326 -17.427 1.00 98.44 89 ASP A O 1
ATOM 717 N N . GLY A 1 90 ? 2.786 -7.464 -16.845 1.00 98.12 90 GLY A N 1
ATOM 718 C CA . GLY A 1 90 ? 4.216 -7.428 -17.135 1.00 98.12 90 GLY A CA 1
ATOM 719 C C . GLY A 1 90 ? 4.845 -8.792 -17.385 1.00 98.12 90 GLY A C 1
ATOM 720 O O . GLY A 1 90 ? 4.180 -9.823 -17.348 1.00 98.12 90 GLY A O 1
ATOM 721 N N . ASP A 1 91 ? 6.149 -8.786 -17.643 1.00 98.38 91 ASP A N 1
ATOM 722 C CA . ASP A 1 91 ? 6.975 -9.978 -17.851 1.00 98.38 91 ASP A CA 1
ATOM 723 C C . ASP A 1 91 ? 8.373 -9.761 -17.244 1.00 98.38 91 ASP A C 1
ATOM 725 O O . ASP A 1 91 ? 8.824 -8.629 -17.060 1.00 98.38 91 ASP A O 1
ATOM 729 N N . LEU A 1 92 ? 9.069 -10.853 -16.934 1.00 97.56 92 LEU A N 1
ATOM 730 C CA . LEU A 1 92 ? 10.459 -10.856 -16.475 1.00 97.56 92 LEU A CA 1
ATOM 731 C C . LEU A 1 92 ? 11.457 -10.644 -17.617 1.00 97.56 92 LEU A C 1
ATOM 733 O O . LEU A 1 92 ? 12.659 -10.590 -17.372 1.00 97.56 92 LEU A O 1
ATOM 737 N N . TYR A 1 93 ? 10.985 -10.570 -18.860 1.00 96.69 93 TYR A N 1
ATOM 738 C CA . TYR A 1 93 ? 11.825 -10.329 -20.024 1.00 96.69 93 TYR A CA 1
ATOM 739 C C . TYR A 1 93 ? 11.180 -9.305 -20.966 1.00 96.69 93 TYR A C 1
ATOM 741 O O . TYR A 1 93 ? 9.965 -9.341 -21.182 1.00 96.69 93 TYR A O 1
ATOM 749 N N . PRO A 1 94 ? 11.974 -8.409 -21.580 1.00 97.12 94 PRO A N 1
ATOM 750 C CA . PRO A 1 94 ? 11.445 -7.417 -22.501 1.00 97.12 94 PRO A CA 1
ATOM 751 C C . PRO A 1 94 ? 10.891 -8.078 -23.764 1.00 97.12 94 PRO A C 1
ATOM 753 O O . PRO A 1 94 ? 11.455 -9.036 -24.300 1.00 97.12 94 PRO A O 1
ATOM 756 N N . SER A 1 95 ? 9.807 -7.521 -24.294 1.00 97.44 95 SER A N 1
ATOM 757 C CA . SER A 1 95 ? 9.195 -7.972 -25.544 1.00 97.44 95 SER A CA 1
ATOM 758 C C . SER A 1 95 ? 8.580 -6.806 -26.317 1.00 97.44 95 SER A C 1
ATOM 760 O O . SER A 1 95 ? 8.616 -5.657 -25.886 1.00 97.44 95 SER A O 1
ATOM 762 N N . ALA A 1 96 ? 7.970 -7.096 -27.470 1.00 97.31 96 ALA A N 1
ATOM 763 C CA . ALA A 1 96 ? 7.223 -6.085 -28.215 1.00 97.31 96 ALA A CA 1
ATOM 764 C C . ALA A 1 96 ? 6.050 -5.495 -27.407 1.00 97.31 96 ALA A C 1
ATOM 766 O O . ALA A 1 96 ? 5.681 -4.353 -27.663 1.00 97.31 96 ALA A O 1
ATOM 767 N N . ARG A 1 97 ? 5.482 -6.250 -26.453 1.00 97.25 97 ARG A N 1
ATOM 768 C CA . ARG A 1 97 ? 4.417 -5.783 -25.553 1.00 97.25 97 ARG A CA 1
ATOM 769 C C . ARG A 1 97 ? 4.993 -5.131 -24.295 1.00 97.25 97 ARG A C 1
ATOM 771 O O . ARG A 1 97 ? 4.588 -4.034 -23.946 1.00 97.25 97 ARG A O 1
ATOM 778 N N . PHE A 1 98 ? 5.949 -5.791 -23.650 1.00 98.19 98 PHE A N 1
ATOM 779 C CA . PHE A 1 98 ? 6.511 -5.370 -22.367 1.00 98.19 98 PHE A CA 1
ATOM 780 C C . PHE A 1 98 ? 7.813 -4.604 -22.592 1.00 98.19 98 PHE A C 1
ATOM 782 O O . PHE A 1 98 ? 8.883 -5.198 -22.725 1.00 98.19 98 PHE A O 1
ATOM 789 N N . GLN A 1 99 ? 7.701 -3.281 -22.708 1.00 96.75 99 GLN A N 1
ATOM 790 C CA . GLN A 1 99 ? 8.798 -2.405 -23.131 1.00 96.75 99 GLN A CA 1
ATOM 791 C C . GLN A 1 99 ? 9.339 -1.528 -22.001 1.00 96.75 99 GLN A C 1
ATOM 793 O O . GLN A 1 99 ? 10.458 -1.029 -22.107 1.00 96.75 99 GLN A O 1
ATOM 798 N N . TYR A 1 100 ? 8.565 -1.325 -20.932 1.00 97.12 100 TYR A N 1
ATOM 799 C CA . TYR A 1 100 ? 8.853 -0.309 -19.925 1.00 97.12 100 TYR A CA 1
ATOM 800 C C . TYR A 1 100 ? 9.407 -0.951 -18.650 1.00 97.12 100 TYR A C 1
ATOM 802 O O . TYR A 1 100 ? 8.646 -1.572 -17.908 1.00 97.12 100 TYR A O 1
ATOM 810 N N . PRO A 1 101 ? 10.719 -0.840 -18.383 1.00 96.94 101 PRO A N 1
ATOM 811 C CA . PRO A 1 101 ? 11.336 -1.486 -17.234 1.00 96.94 101 PRO A CA 1
ATOM 812 C C . PRO A 1 101 ? 10.950 -0.811 -15.915 1.00 96.94 101 PRO A C 1
ATOM 814 O O . PRO A 1 101 ? 10.983 0.415 -15.777 1.00 96.94 101 PRO A O 1
ATOM 817 N N . ILE A 1 102 ? 10.665 -1.640 -14.918 1.00 97.25 102 ILE A N 1
ATOM 818 C CA . ILE A 1 102 ? 10.666 -1.281 -13.503 1.00 97.25 102 ILE A CA 1
ATOM 819 C C . ILE A 1 102 ? 12.076 -1.536 -12.992 1.00 97.25 102 ILE A C 1
ATOM 821 O O . ILE A 1 102 ? 12.559 -2.661 -13.075 1.00 97.25 102 ILE A O 1
ATOM 825 N N . TYR A 1 103 ? 12.742 -0.514 -12.467 1.00 96.75 103 TYR A N 1
ATOM 826 C CA . TYR A 1 103 ? 14.112 -0.647 -11.981 1.00 96.75 103 TYR A CA 1
ATOM 827 C C . TYR A 1 103 ? 14.175 -0.782 -10.460 1.00 96.75 103 TYR A C 1
ATOM 829 O O . TYR A 1 103 ? 13.459 -0.093 -9.733 1.00 96.75 103 TYR A O 1
ATOM 837 N N . ALA A 1 104 ? 15.098 -1.615 -9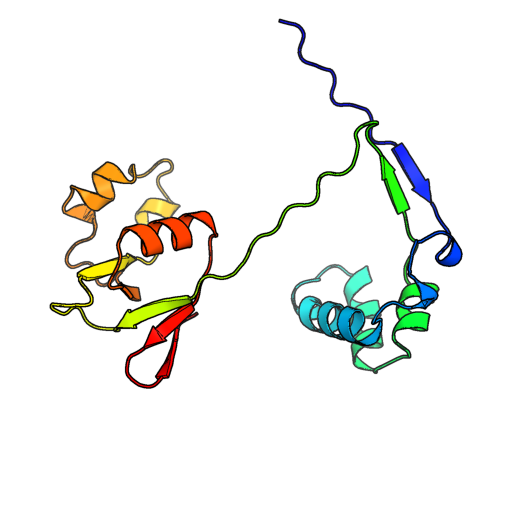.990 1.00 96.56 104 ALA A N 1
ATOM 838 C CA . ALA A 1 104 ? 15.604 -1.583 -8.629 1.00 96.56 104 ALA A CA 1
ATOM 839 C C . ALA A 1 104 ? 16.423 -0.307 -8.384 1.00 96.56 104 ALA A C 1
ATOM 841 O O . ALA A 1 104 ? 16.898 0.339 -9.323 1.00 96.56 104 ALA A O 1
ATOM 842 N N . MET A 1 105 ? 16.604 0.044 -7.109 1.00 94.94 105 MET A N 1
ATOM 843 C CA . MET A 1 105 ? 17.409 1.198 -6.712 1.00 94.94 105 MET A CA 1
ATOM 844 C C . MET A 1 105 ? 18.877 1.009 -7.140 1.00 94.94 105 MET A C 1
ATOM 846 O O . MET A 1 105 ? 19.505 0.028 -6.735 1.00 94.94 105 MET A O 1
ATOM 850 N N . PRO A 1 106 ? 19.455 1.937 -7.922 1.00 95.56 106 PRO A N 1
ATOM 851 C CA . PRO A 1 106 ? 20.888 1.947 -8.198 1.00 95.56 106 PRO A CA 1
ATOM 852 C C . PRO A 1 106 ? 21.690 2.230 -6.918 1.00 95.56 106 PRO A C 1
ATOM 854 O O . PRO A 1 106 ? 21.352 3.184 -6.215 1.00 95.56 106 PRO A O 1
ATOM 857 N N . PRO A 1 107 ? 22.770 1.485 -6.615 1.00 93.88 107 PRO A N 1
ATOM 858 C CA . PRO A 1 107 ? 23.545 1.690 -5.387 1.00 93.88 107 PRO A CA 1
ATOM 859 C C . PRO A 1 107 ? 24.063 3.125 -5.218 1.00 93.88 107 PRO A C 1
ATOM 861 O O . PRO A 1 107 ? 24.002 3.697 -4.133 1.00 93.88 107 PRO A O 1
ATOM 864 N N . GLU A 1 108 ? 24.511 3.760 -6.303 1.00 93.69 108 GLU A N 1
ATOM 865 C CA . GLU A 1 108 ? 25.010 5.136 -6.261 1.00 93.69 108 GLU A CA 1
ATOM 866 C C . GLU A 1 108 ? 23.920 6.176 -5.946 1.00 93.69 108 GLU A C 1
ATOM 868 O O . GLU A 1 108 ? 24.232 7.264 -5.460 1.00 93.69 108 GLU A O 1
ATOM 873 N N . ALA A 1 109 ? 22.645 5.851 -6.189 1.00 93.75 109 ALA A N 1
ATOM 874 C CA . ALA A 1 109 ? 21.520 6.730 -5.880 1.00 93.75 109 ALA A CA 1
ATOM 875 C C . ALA A 1 109 ? 21.224 6.789 -4.370 1.00 93.75 109 ALA A C 1
ATOM 877 O O . ALA A 1 109 ? 20.621 7.753 -3.891 1.00 93.75 109 ALA A O 1
ATOM 878 N N . GLU A 1 110 ? 21.665 5.784 -3.606 1.00 91.50 110 GLU A N 1
ATOM 879 C CA . GLU A 1 110 ? 21.573 5.786 -2.143 1.00 91.50 110 GLU A CA 1
ATOM 880 C C . GLU A 1 110 ? 22.618 6.717 -1.512 1.00 91.50 110 GLU A C 1
ATOM 882 O O . GLU A 1 110 ? 22.344 7.386 -0.509 1.00 91.50 110 GLU A O 1
ATOM 887 N N . GLU A 1 111 ? 23.801 6.794 -2.127 1.00 94.25 111 GLU A N 1
ATOM 888 C CA . GLU A 1 111 ? 24.928 7.602 -1.657 1.00 94.25 111 GLU A CA 1
ATOM 889 C C . GLU A 1 111 ? 24.812 9.074 -2.079 1.00 94.25 111 GLU A C 1
ATOM 891 O O . GLU A 1 111 ? 25.136 9.976 -1.300 1.00 94.25 111 GLU A O 1
ATOM 896 N N . ILE A 1 112 ? 24.330 9.339 -3.298 1.00 93.00 112 ILE A N 1
ATOM 897 C CA . ILE A 1 112 ? 24.289 10.680 -3.891 1.00 93.00 112 ILE A CA 1
ATOM 898 C C . ILE A 1 112 ? 22.847 11.187 -3.921 1.00 93.00 112 ILE A C 1
ATOM 900 O O . ILE A 1 112 ? 22.038 10.748 -4.733 1.00 93.00 112 ILE A O 1
ATOM 904 N N . ARG A 1 113 ? 22.517 12.158 -3.056 1.00 90.88 113 ARG A N 1
ATOM 905 C CA . ARG A 1 113 ? 21.169 12.751 -2.990 1.00 90.88 113 ARG A CA 1
ATOM 906 C C . ARG A 1 113 ? 21.197 14.281 -3.140 1.00 90.88 113 ARG A C 1
ATOM 908 O O . ARG A 1 113 ? 21.819 14.939 -2.304 1.00 90.88 113 ARG A O 1
ATOM 915 N N . PRO A 1 114 ? 20.493 14.864 -4.138 1.00 92.94 114 PRO A N 1
ATOM 916 C CA . PRO A 1 114 ? 19.724 14.194 -5.200 1.00 92.94 114 PRO A CA 1
ATOM 917 C C . PRO A 1 114 ? 20.631 13.541 -6.263 1.00 92.94 114 PRO A C 1
ATOM 919 O O . PRO A 1 114 ? 21.705 14.063 -6.546 1.00 92.94 114 PRO A O 1
ATOM 922 N N . TRP A 1 115 ? 20.184 12.424 -6.850 1.00 94.62 115 TRP A N 1
ATOM 923 C CA . TRP A 1 115 ? 20.924 11.702 -7.894 1.00 94.62 115 TRP A CA 1
ATOM 924 C C . TRP A 1 115 ? 20.604 12.230 -9.298 1.00 94.62 115 TRP A C 1
ATOM 926 O O . TRP A 1 115 ? 21.325 13.077 -9.815 1.00 94.62 115 TRP A O 1
ATOM 936 N N . LEU A 1 116 ? 19.509 11.761 -9.899 1.00 96.25 116 LEU A N 1
ATOM 937 C CA . LEU A 1 116 ? 19.044 12.161 -11.225 1.00 96.25 116 LEU A CA 1
ATOM 938 C C . LEU A 1 116 ? 17.544 12.427 -11.203 1.00 96.25 116 LEU A C 1
ATOM 940 O O . LEU A 1 116 ? 16.783 11.822 -10.443 1.00 96.25 116 LEU A O 1
ATOM 944 N N . THR A 1 117 ? 17.108 13.338 -12.062 1.00 95.69 117 THR A N 1
ATOM 945 C CA . THR A 1 117 ? 15.690 13.567 -12.317 1.00 95.69 117 THR A CA 1
ATOM 946 C C . THR A 1 117 ? 15.089 12.401 -13.100 1.00 95.69 117 THR A C 1
ATOM 948 O O . THR A 1 117 ? 15.776 11.700 -13.844 1.00 95.69 117 THR A O 1
ATOM 951 N N . ARG A 1 118 ? 13.759 12.244 -13.024 1.00 94.62 118 ARG A N 1
ATOM 952 C CA . ARG A 1 118 ? 13.019 11.279 -13.857 1.00 94.62 118 ARG A CA 1
ATOM 953 C C . ARG A 1 118 ? 13.393 11.399 -15.336 1.00 94.62 118 ARG A C 1
ATOM 955 O O . ARG A 1 118 ? 13.553 10.391 -16.011 1.00 94.62 118 ARG A O 1
ATOM 962 N N . ARG A 1 119 ? 13.514 12.631 -15.838 1.00 95.06 119 ARG A N 1
ATOM 963 C CA . ARG A 1 119 ? 13.820 12.883 -17.245 1.00 95.06 119 ARG A CA 1
ATOM 964 C C . ARG A 1 119 ? 15.210 12.379 -17.621 1.00 95.06 119 ARG A C 1
ATOM 966 O O . ARG A 1 119 ? 15.340 11.727 -18.642 1.00 95.06 119 ARG A O 1
ATOM 973 N N . GLU A 1 120 ? 16.223 12.640 -16.801 1.00 95.69 120 GLU A N 1
ATOM 974 C CA . GLU A 1 120 ? 17.590 12.161 -17.058 1.00 95.69 120 GLU A CA 1
ATOM 975 C C . GLU A 1 120 ? 17.680 10.630 -17.025 1.00 95.69 120 GLU A C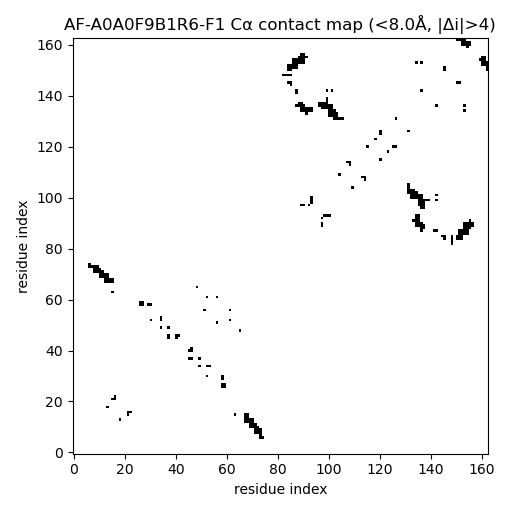 1
ATOM 977 O O . GLU A 1 120 ? 18.434 10.048 -17.800 1.00 95.69 120 GLU A O 1
ATOM 982 N N . ILE A 1 121 ? 16.876 9.980 -16.177 1.00 94.50 121 ILE A N 1
ATOM 983 C CA . ILE A 1 121 ? 16.775 8.516 -16.114 1.00 94.50 121 ILE A CA 1
ATOM 984 C C . ILE A 1 121 ? 16.106 7.944 -17.375 1.00 94.50 121 ILE A C 1
ATOM 986 O O . ILE A 1 121 ? 16.577 6.941 -17.901 1.00 94.50 121 ILE A O 1
ATOM 990 N N . LEU A 1 122 ? 15.020 8.562 -17.857 1.00 90.94 122 LEU A N 1
ATOM 991 C CA . LEU A 1 122 ? 14.241 8.058 -18.998 1.00 90.94 122 LEU A CA 1
ATOM 992 C C . LEU A 1 122 ? 14.853 8.401 -20.364 1.00 90.94 122 LEU A C 1
ATOM 994 O O . LEU A 1 122 ? 14.852 7.560 -21.259 1.00 90.94 122 LEU A O 1
ATOM 998 N N . ASP A 1 123 ? 15.358 9.625 -20.526 1.00 91.88 123 ASP A N 1
ATOM 999 C CA . ASP A 1 123 ? 15.940 10.112 -21.784 1.00 91.88 123 ASP A CA 1
ATOM 1000 C C . ASP A 1 123 ? 17.417 9.691 -21.926 1.00 91.88 123 ASP A C 1
ATOM 1002 O O . ASP A 1 123 ? 17.996 9.796 -23.009 1.00 91.88 123 ASP A O 1
ATOM 1006 N N . GLY A 1 124 ? 18.048 9.269 -20.826 1.00 90.19 124 GLY A N 1
ATOM 1007 C CA . GLY A 1 124 ? 19.453 8.888 -20.769 1.00 90.19 124 GLY A CA 1
ATOM 1008 C C . GLY A 1 124 ? 19.713 7.390 -20.935 1.00 90.19 124 GLY A C 1
ATOM 1009 O O . GLY A 1 124 ? 18.821 6.558 -21.063 1.00 90.19 124 GLY A O 1
ATOM 1010 N N . GLU A 1 125 ? 20.997 7.048 -20.890 1.00 92.56 125 GLU A N 1
ATOM 1011 C CA . GLU A 1 125 ? 21.505 5.673 -21.012 1.00 92.56 125 GLU A CA 1
ATOM 1012 C C . GLU A 1 125 ? 21.913 5.077 -19.654 1.00 92.56 125 GLU A C 1
ATOM 1014 O O . GLU A 1 125 ? 22.333 3.928 -19.572 1.00 92.56 125 GLU A O 1
ATOM 1019 N N . VAL A 1 126 ? 21.791 5.856 -18.571 1.00 94.19 126 VAL A N 1
ATOM 1020 C CA . VAL A 1 126 ? 22.352 5.556 -17.238 1.00 94.19 126 VAL A CA 1
ATOM 1021 C C . VAL A 1 126 ? 21.810 4.278 -16.595 1.00 94.19 126 VAL A C 1
ATOM 1023 O O . VAL A 1 126 ? 22.432 3.747 -15.676 1.00 94.19 126 VAL A O 1
ATOM 1026 N N . MET A 1 127 ? 20.658 3.790 -17.057 1.00 95.19 127 MET A N 1
ATOM 1027 C CA . MET A 1 127 ? 20.037 2.565 -16.554 1.00 95.19 127 MET A CA 1
ATOM 1028 C C . MET A 1 127 ? 20.294 1.336 -17.433 1.00 95.19 127 MET A C 1
ATOM 1030 O O . MET A 1 127 ? 20.093 0.222 -16.957 1.00 95.19 127 MET A O 1
ATOM 1034 N N . ARG A 1 128 ? 20.737 1.507 -18.688 1.00 92.62 128 ARG A N 1
ATOM 1035 C CA . ARG A 1 128 ? 20.840 0.397 -19.650 1.00 92.62 128 ARG A CA 1
ATOM 1036 C C . ARG A 1 128 ? 21.981 -0.555 -19.309 1.00 92.62 128 ARG A C 1
ATOM 1038 O O . ARG A 1 128 ? 23.048 -0.124 -18.882 1.00 92.62 128 ARG A O 1
ATOM 1045 N N . ASP A 1 129 ? 21.746 -1.844 -19.548 1.00 93.00 129 ASP A N 1
ATOM 1046 C CA . ASP A 1 129 ? 22.723 -2.933 -19.401 1.00 93.00 129 ASP A CA 1
ATOM 1047 C C . ASP A 1 129 ? 23.303 -3.074 -17.982 1.00 93.00 129 ASP A C 1
ATOM 1049 O O . ASP A 1 129 ? 24.432 -3.529 -17.787 1.00 93.00 129 ASP A O 1
ATOM 1053 N N . ARG A 1 130 ? 22.517 -2.697 -16.966 1.00 95.44 130 ARG A N 1
ATOM 1054 C CA . ARG A 1 130 ? 22.918 -2.773 -15.552 1.00 95.44 130 ARG A CA 1
ATOM 1055 C C . ARG A 1 130 ? 22.362 -3.981 -14.812 1.00 95.44 130 ARG A C 1
ATOM 1057 O O . ARG A 1 130 ? 22.817 -4.249 -13.702 1.00 95.44 130 ARG A O 1
ATOM 1064 N N . GLY A 1 131 ? 21.393 -4.688 -15.398 1.00 95.88 131 GLY A N 1
ATOM 1065 C CA . GLY A 1 131 ? 20.699 -5.794 -14.734 1.00 95.88 131 GLY A CA 1
ATOM 1066 C C . GLY A 1 131 ? 19.916 -5.332 -13.504 1.00 95.88 131 GLY A C 1
ATOM 1067 O O . GLY A 1 131 ? 19.860 -6.050 -12.509 1.00 95.88 131 GLY A O 1
ATOM 1068 N N . LEU A 1 132 ? 19.386 -4.106 -13.550 1.00 97.06 132 LEU A N 1
ATOM 1069 C CA . LEU A 1 132 ? 18.571 -3.516 -12.482 1.00 97.06 132 LEU A CA 1
ATOM 1070 C C . LEU A 1 132 ? 17.074 -3.638 -12.771 1.00 97.06 132 LEU A C 1
ATOM 1072 O O . LEU A 1 132 ? 16.257 -3.211 -11.963 1.00 97.06 132 LEU A O 1
ATOM 1076 N N . GLU A 1 133 ? 16.703 -4.174 -13.925 1.00 97.19 133 GLU A N 1
ATOM 1077 C CA . GLU A 1 133 ? 15.330 -4.410 -14.328 1.00 97.19 133 GLU A CA 1
ATOM 1078 C C . GLU A 1 133 ? 14.713 -5.522 -13.470 1.00 97.19 133 GLU A C 1
ATOM 1080 O O . GLU A 1 133 ? 15.176 -6.661 -13.459 1.00 97.19 133 GLU A O 1
ATOM 1085 N N . ILE A 1 134 ? 13.658 -5.174 -12.739 1.00 97.62 134 ILE A N 1
ATOM 1086 C CA . ILE A 1 134 ? 12.853 -6.093 -11.933 1.00 97.62 134 ILE A CA 1
ATOM 1087 C C . ILE A 1 134 ? 11.850 -6.829 -12.833 1.00 97.62 134 ILE A C 1
ATOM 1089 O O . ILE A 1 134 ? 11.680 -8.041 -12.724 1.00 97.62 134 ILE A O 1
ATOM 1093 N N . ALA A 1 135 ? 11.171 -6.078 -13.703 1.00 98.00 135 ALA A N 1
ATOM 1094 C CA . ALA A 1 135 ? 10.188 -6.553 -14.674 1.00 98.00 135 ALA A CA 1
ATOM 1095 C C . ALA A 1 135 ? 9.982 -5.486 -15.762 1.00 98.00 135 ALA A C 1
ATOM 1097 O O . ALA A 1 135 ? 10.413 -4.342 -15.606 1.00 98.00 135 ALA A O 1
ATOM 1098 N N . TRP A 1 136 ? 9.279 -5.838 -16.834 1.00 98.25 136 TRP A N 1
ATOM 1099 C CA . TRP A 1 136 ? 8.853 -4.924 -17.890 1.00 98.25 136 TRP A CA 1
ATOM 1100 C C . TRP A 1 136 ? 7.332 -4.905 -17.961 1.00 98.25 136 TRP A C 1
ATOM 1102 O O . TRP A 1 136 ? 6.711 -5.963 -18.007 1.00 98.25 136 TRP A O 1
ATOM 1112 N N . VAL A 1 137 ? 6.738 -3.715 -18.003 1.00 98.44 137 VAL A N 1
ATOM 1113 C CA . VAL A 1 137 ? 5.287 -3.519 -18.153 1.00 98.44 137 VAL A CA 1
ATOM 1114 C C . VAL A 1 137 ? 4.946 -2.987 -19.540 1.00 98.44 137 VAL A C 1
ATOM 1116 O O . VAL A 1 137 ? 5.836 -2.596 -20.308 1.00 98.44 137 VAL A O 1
ATOM 1119 N N . ASP A 1 138 ? 3.664 -3.024 -19.894 1.00 97.88 138 ASP A N 1
ATOM 1120 C CA . ASP A 1 138 ? 3.166 -2.660 -21.224 1.00 97.88 138 ASP A CA 1
ATOM 1121 C C . ASP A 1 138 ? 2.619 -1.229 -21.340 1.00 97.88 138 ASP A C 1
ATOM 1123 O O . ASP A 1 138 ? 2.443 -0.750 -22.461 1.00 97.88 138 ASP A O 1
ATOM 1127 N N . ASP A 1 139 ? 2.456 -0.509 -20.223 1.00 97.62 139 ASP A N 1
ATOM 1128 C CA . ASP A 1 139 ? 1.999 0.884 -20.209 1.00 97.62 139 ASP A CA 1
ATOM 1129 C C . ASP A 1 139 ? 2.904 1.799 -19.336 1.00 97.62 139 ASP A C 1
ATOM 1131 O O . ASP A 1 139 ? 3.065 1.577 -18.129 1.00 97.62 139 ASP A O 1
ATOM 1135 N N . PRO A 1 140 ? 3.502 2.870 -19.903 1.00 96.19 140 PRO A N 1
ATOM 1136 C CA . PRO A 1 140 ? 4.377 3.780 -19.162 1.00 96.19 140 PRO A CA 1
ATOM 1137 C C . PRO A 1 140 ? 3.616 4.748 -18.240 1.00 96.19 140 PRO A C 1
ATOM 1139 O O . PRO A 1 140 ? 4.214 5.332 -17.330 1.00 96.19 140 PRO A O 1
ATOM 1142 N N . VAL A 1 141 ? 2.321 4.959 -18.482 1.00 96.81 141 VAL A N 1
ATOM 1143 C CA . VAL A 1 141 ? 1.414 5.743 -17.637 1.00 96.81 141 VAL A CA 1
ATOM 1144 C C . VAL A 1 141 ? 1.028 4.926 -16.412 1.00 96.81 141 VAL A C 1
ATOM 1146 O O . VAL A 1 141 ? 1.107 5.451 -15.302 1.00 96.81 141 VAL A O 1
ATOM 1149 N N . GLU A 1 142 ? 0.699 3.643 -16.565 1.00 97.12 142 GLU A N 1
ATOM 1150 C CA . GLU A 1 142 ? 0.457 2.768 -15.409 1.00 97.12 142 GLU A CA 1
ATOM 1151 C C . GLU A 1 142 ? 1.717 2.617 -14.551 1.00 97.12 142 GLU A C 1
ATOM 1153 O O . GLU A 1 142 ? 1.647 2.752 -13.329 1.00 97.12 142 GLU A O 1
ATOM 1158 N N . LEU A 1 143 ? 2.893 2.468 -15.176 1.00 97.38 143 LEU A N 1
ATOM 1159 C CA . LEU A 1 143 ? 4.180 2.492 -14.471 1.00 97.38 143 LEU A CA 1
ATOM 1160 C C . LEU A 1 143 ? 4.386 3.788 -13.673 1.00 97.38 143 LEU A C 1
ATOM 1162 O O . LEU A 1 143 ? 4.949 3.786 -12.578 1.00 97.38 143 LEU A O 1
ATOM 1166 N N . PHE A 1 144 ? 3.939 4.920 -14.211 1.00 96.69 144 PHE A N 1
ATOM 1167 C CA . PHE A 1 144 ? 4.006 6.186 -13.495 1.00 96.69 144 PHE A CA 1
ATOM 1168 C C . PHE A 1 144 ? 3.054 6.220 -12.293 1.00 96.69 144 PHE A C 1
ATOM 1170 O O . PHE A 1 144 ? 3.451 6.677 -11.222 1.00 96.69 144 PHE A O 1
ATOM 1177 N N . PHE A 1 145 ? 1.832 5.697 -12.427 1.00 96.50 145 PHE A N 1
ATOM 1178 C CA . PHE A 1 145 ? 0.904 5.581 -11.300 1.00 96.50 145 PHE A CA 1
ATOM 1179 C C . PHE A 1 145 ? 1.404 4.616 -10.224 1.00 96.50 145 PHE A C 1
ATOM 1181 O O . PHE A 1 145 ? 1.288 4.939 -9.043 1.00 96.50 145 PHE A O 1
ATOM 1188 N N . LEU A 1 146 ? 2.033 3.503 -10.609 1.00 97.44 146 LEU A N 1
ATOM 1189 C CA . LEU A 1 146 ? 2.736 2.603 -9.693 1.00 97.44 146 LEU A CA 1
ATOM 1190 C C . LEU A 1 146 ? 3.749 3.374 -8.831 1.00 97.44 146 LEU A C 1
ATOM 1192 O O . LEU A 1 146 ? 3.765 3.250 -7.610 1.00 97.44 146 LEU A O 1
ATOM 1196 N N . GLN A 1 147 ? 4.553 4.235 -9.458 1.00 96.00 147 GLN A N 1
ATOM 1197 C CA . GLN A 1 147 ? 5.551 5.054 -8.764 1.00 96.00 147 GLN A CA 1
ATOM 1198 C C . GLN A 1 147 ? 4.927 6.131 -7.862 1.00 96.00 147 GLN A C 1
ATOM 1200 O O . GLN A 1 147 ? 5.534 6.494 -6.858 1.00 96.00 147 GLN A O 1
ATOM 1205 N N . ILE A 1 148 ? 3.733 6.636 -8.195 1.00 96.00 148 ILE A N 1
ATOM 1206 C CA . ILE A 1 148 ? 2.981 7.563 -7.336 1.00 96.00 148 ILE A CA 1
ATOM 1207 C C . ILE A 1 148 ? 2.433 6.843 -6.098 1.00 96.00 148 ILE A C 1
ATOM 1209 O O . ILE A 1 148 ? 2.522 7.391 -5.003 1.00 96.00 148 ILE A O 1
ATOM 1213 N N . GLN A 1 149 ? 1.857 5.646 -6.264 1.00 96.56 149 GLN A N 1
ATOM 1214 C CA . GLN A 1 149 ? 1.306 4.868 -5.144 1.00 96.56 149 GLN A CA 1
ATOM 1215 C C . GLN A 1 149 ? 2.414 4.306 -4.238 1.00 96.56 149 GLN A C 1
ATOM 1217 O O . GLN A 1 149 ? 2.212 4.168 -3.036 1.00 96.56 149 GLN A O 1
ATOM 1222 N N . GLY A 1 150 ? 3.595 4.026 -4.798 1.00 96.56 150 GLY A N 1
ATOM 1223 C CA . GLY A 1 150 ? 4.790 3.598 -4.062 1.00 96.56 150 GLY A CA 1
ATOM 1224 C C . GLY A 1 150 ? 4.950 2.081 -3.921 1.00 96.56 150 GLY A C 1
ATOM 1225 O O . GLY A 1 150 ? 6.034 1.621 -3.568 1.00 96.56 150 GLY A O 1
ATOM 1226 N N . SER A 1 151 ? 3.918 1.303 -4.242 1.00 97.06 151 SER A N 1
ATOM 1227 C CA . SER A 1 151 ? 3.948 -0.161 -4.346 1.00 97.06 151 SER A CA 1
ATOM 1228 C C . SER A 1 151 ? 2.944 -0.640 -5.394 1.00 97.06 151 SER A C 1
ATOM 1230 O O . SER A 1 151 ? 2.098 0.136 -5.834 1.00 97.06 151 SER A O 1
ATOM 1232 N N . GLY A 1 152 ? 3.028 -1.906 -5.805 1.00 97.38 152 GLY A N 1
ATOM 1233 C CA . GLY A 1 152 ? 2.070 -2.533 -6.717 1.00 97.38 152 GLY A CA 1
ATOM 1234 C C . GLY A 1 152 ? 2.381 -4.001 -6.962 1.00 97.38 152 GLY A C 1
ATOM 1235 O O . GLY A 1 152 ? 3.345 -4.538 -6.421 1.00 97.38 152 GLY A O 1
ATOM 1236 N N . ARG A 1 153 ? 1.561 -4.646 -7.791 1.00 98.12 153 ARG A N 1
ATOM 1237 C CA . ARG A 1 153 ? 1.726 -6.045 -8.196 1.00 98.12 153 ARG A CA 1
ATOM 1238 C C . ARG A 1 153 ? 1.827 -6.148 -9.708 1.00 98.12 153 ARG A C 1
ATOM 1240 O O . ARG A 1 153 ? 1.065 -5.500 -10.419 1.00 98.12 153 ARG A O 1
ATOM 1247 N N . ILE A 1 154 ? 2.724 -6.993 -10.200 1.00 98.25 154 ILE A N 1
ATOM 1248 C CA . ILE A 1 154 ? 2.860 -7.277 -11.631 1.00 98.25 154 ILE A CA 1
ATOM 1249 C C . ILE A 1 154 ? 2.319 -8.672 -11.903 1.00 98.25 154 ILE A C 1
ATOM 1251 O O . ILE A 1 154 ? 2.849 -9.654 -11.381 1.00 98.25 154 ILE A O 1
ATOM 1255 N N . ARG A 1 155 ? 1.263 -8.759 -12.709 1.00 98.25 155 ARG A N 1
ATOM 1256 C CA . ARG A 1 155 ? 0.697 -10.017 -13.185 1.00 98.25 155 ARG A CA 1
ATOM 1257 C C . ARG A 1 155 ? 1.532 -10.536 -14.349 1.00 98.25 155 ARG A C 1
ATOM 1259 O O . ARG A 1 155 ? 1.619 -9.888 -15.391 1.00 98.25 155 ARG A O 1
ATOM 1266 N N . LEU A 1 156 ? 2.127 -11.709 -14.163 1.00 98.19 156 LEU A N 1
ATOM 1267 C CA . LEU A 1 156 ? 2.955 -12.373 -15.166 1.00 98.19 156 LEU A CA 1
ATOM 1268 C C . LEU A 1 156 ? 2.098 -13.232 -16.117 1.00 98.19 156 LEU A C 1
ATOM 1270 O O . LEU A 1 156 ? 0.975 -13.613 -15.767 1.00 98.19 156 LEU A O 1
ATOM 1274 N N . PRO A 1 157 ? 2.600 -13.592 -17.318 1.00 96.81 157 PRO A N 1
ATOM 1275 C CA . PRO A 1 157 ? 1.818 -14.341 -18.308 1.00 96.81 157 PRO A CA 1
ATOM 1276 C C . PRO A 1 157 ? 1.403 -15.748 -17.858 1.00 96.81 157 PRO A C 1
ATOM 1278 O O . PRO A 1 157 ? 0.452 -16.313 -18.398 1.00 96.81 157 PRO A O 1
ATOM 1281 N N . ASP A 1 158 ? 2.107 -16.321 -16.880 1.00 96.00 158 ASP A N 1
ATOM 1282 C CA . ASP A 1 158 ? 1.781 -17.612 -16.269 1.00 96.00 158 ASP A CA 1
ATOM 1283 C C . ASP A 1 158 ? 0.691 -17.518 -15.182 1.00 96.00 158 ASP A C 1
ATOM 1285 O O . ASP A 1 158 ? 0.288 -18.537 -14.620 1.00 96.00 158 ASP A O 1
ATOM 1289 N N . GLY A 1 159 ? 0.189 -16.309 -14.906 1.00 96.12 159 GLY A N 1
ATOM 1290 C CA . GLY A 1 159 ? -0.819 -16.024 -13.886 1.00 96.12 159 GLY A CA 1
ATOM 1291 C C . GLY A 1 159 ? -0.256 -15.836 -12.477 1.00 96.12 159 GLY A C 1
ATOM 1292 O O . GLY A 1 159 ? -1.033 -15.614 -11.547 1.00 96.12 159 GLY A O 1
ATOM 1293 N N . SER A 1 160 ? 1.064 -15.925 -12.297 1.00 97.62 160 SER A N 1
ATOM 1294 C CA . SER A 1 160 ? 1.715 -15.575 -11.036 1.00 97.62 160 SER A CA 1
ATOM 1295 C C . SER A 1 160 ? 1.862 -14.057 -10.878 1.00 97.62 160 SER A C 1
ATOM 1297 O O . SER A 1 160 ? 1.631 -13.284 -11.812 1.00 97.62 160 SER A O 1
ATOM 1299 N N . TYR A 1 161 ? 2.217 -13.629 -9.667 1.00 97.62 161 TYR A N 1
ATOM 1300 C CA . TYR A 1 161 ? 2.365 -12.221 -9.317 1.00 97.62 161 TYR A CA 1
ATOM 1301 C C . TYR A 1 161 ? 3.747 -11.938 -8.742 1.00 97.62 161 TYR A C 1
ATOM 1303 O O . TYR A 1 161 ? 4.209 -12.650 -7.848 1.00 97.62 161 TYR A O 1
ATOM 1311 N N . LEU A 1 162 ? 4.358 -10.854 -9.210 1.00 97.12 162 LEU A N 1
ATOM 1312 C CA . LEU A 1 162 ? 5.472 -10.195 -8.539 1.00 97.12 162 LEU A CA 1
ATOM 1313 C C . LEU A 1 162 ? 4.918 -9.077 -7.642 1.00 97.12 162 LEU A C 1
ATOM 1315 O O . LEU A 1 162 ? 4.038 -8.335 -8.078 1.00 97.12 162 LEU A O 1
ATOM 1319 N N . ARG A 1 163 ? 5.429 -8.950 -6.418 1.00 95.50 163 ARG A N 1
ATOM 1320 C CA . ARG A 1 163 ? 5.101 -7.879 -5.471 1.00 95.50 163 ARG A CA 1
ATOM 1321 C C . ARG A 1 163 ? 6.378 -7.324 -4.860 1.00 95.50 163 ARG A C 1
ATOM 1323 O O . ARG A 1 163 ? 7.241 -8.161 -4.513 1.00 95.50 163 ARG A O 1
#

Mean predicted aligned error: 5.8 Å

Foldseek 3Di:
DDDPDQQDKDKDWDAQVPDPCSVPDPLVVVLVVLLVCLVVPDDPLSVVLNVVSVVPDDRSVSCNVNHIDMDIDRPDDDDDDDADAAEFEWEADDDPQFHAFDFDDDPVPVVDPPDDDPCCVVVHCVPPPPPRGPITTRDVVVVVVCVVSPHHWYQYPVRDIDD

InterPro domains:
  IPR005300 Lytic transglycosylase MltA, domain B [PF03562] (79-162)
  IPR005300 Lytic transglycosylase MltA, domain B [SM00925] (87-163)
  IPR026044 Membrane-bound lytic murein transglycosylase A [PTHR30124] (45-163)
  IPR036908 RlpA-like domain superfamily [G3DSA:2.40.40.10] (2-107)
  IPR036908 RlpA-like domain superfamily [SSF50685] (4-163)

Secondary structure (DSSP, 8-state):
--PPPPPPPEEEE--GGGSTTGGGS-HHHHHHHHHHHTTT--SHHHHHHHHHHHT---HHHHHHHH---EEEE-SS----------EEEEESS--SS--EEEEPPPHHHHHSSS---HHHHHHSSTTTTSS-EEEEES-HHHHHHHHHHS--EEE-TTS-EE-

pLDDT: mean 93.89, std 9.4, range [39.0, 98.5]